Protein AF-A0A5B0KUR5-F1 (afdb_monomer_lite)

Foldseek 3Di:
DDDDDDDPDDDDPDDPPPPPPPPPPPVPFPADDLLLLLVLQVVCVVVVHHDDLVNSCVVVVGHDSVSSVVSVVCSVPDDPVRSVVVVVVVVVVVVVVVVVVVVVVVVVVVVVVVVVVVVVVVVVD

Structure (mmCIF, N/CA/C/O backbone):
data_AF-A0A5B0KUR5-F1
#
_entry.id   AF-A0A5B0KUR5-F1
#
loop_
_atom_site.group_PDB
_atom_site.id
_atom_site.type_symbol
_atom_site.label_atom_id
_atom_site.label_alt_id
_atom_site.label_comp_id
_atom_site.label_asym_id
_atom_site.label_entity_id
_atom_site.label_seq_id
_atom_site.pdbx_PDB_ins_code
_atom_site.Cartn_x
_atom_site.Cartn_y
_atom_site.Cartn_z
_atom_site.occupancy
_atom_site.B_iso_or_equiv
_atom_site.auth_seq_id
_atom_site.auth_comp_id
_atom_site.auth_asym_id
_atom_site.auth_atom_id
_atom_site.pdbx_PDB_model_num
ATOM 1 N N . MET A 1 1 ? 16.660 75.017 26.958 1.00 47.25 1 MET A N 1
ATOM 2 C CA . MET A 1 1 ? 16.498 73.888 27.903 1.00 47.25 1 MET A CA 1
ATOM 3 C C . MET A 1 1 ? 15.547 74.350 28.994 1.00 47.25 1 MET A C 1
ATOM 5 O O . MET A 1 1 ? 15.841 75.380 29.589 1.00 47.25 1 MET A O 1
ATOM 9 N N . PRO A 1 2 ? 14.367 73.720 29.128 1.00 46.84 2 PRO A N 1
ATOM 10 C CA . PRO A 1 2 ? 14.273 72.531 29.979 1.00 46.84 2 PRO A CA 1
ATOM 11 C C . PRO A 1 2 ? 13.454 71.365 29.387 1.00 46.84 2 PRO A C 1
ATOM 13 O O . PRO A 1 2 ? 12.667 71.527 28.459 1.00 46.84 2 PRO A O 1
ATOM 16 N N . LEU A 1 3 ? 13.700 70.187 29.964 1.00 41.94 3 LEU A N 1
ATOM 17 C CA . LEU A 1 3 ? 13.063 68.891 29.728 1.00 41.94 3 LEU A CA 1
ATOM 18 C C . LEU A 1 3 ? 11.654 68.834 30.345 1.00 41.94 3 LEU A C 1
ATOM 20 O O . LEU A 1 3 ? 11.466 69.270 31.480 1.00 41.94 3 LEU A O 1
ATOM 24 N N . ARG A 1 4 ? 10.705 68.203 29.644 1.00 44.38 4 ARG A N 1
ATOM 25 C CA . ARG A 1 4 ? 9.525 67.561 30.243 1.00 44.38 4 ARG A CA 1
ATOM 26 C C . ARG A 1 4 ? 9.341 66.175 29.638 1.00 44.38 4 ARG A C 1
ATOM 28 O O . ARG A 1 4 ? 9.236 66.032 28.423 1.00 44.38 4 ARG A O 1
ATOM 35 N N . ALA A 1 5 ? 9.346 65.191 30.527 1.00 42.72 5 ALA A N 1
ATOM 36 C CA . ALA A 1 5 ? 8.792 63.869 30.320 1.00 42.72 5 ALA A CA 1
ATOM 37 C C . ALA A 1 5 ? 7.262 63.979 30.240 1.00 42.72 5 ALA A C 1
ATOM 39 O O . ALA A 1 5 ? 6.683 64.756 30.993 1.00 42.72 5 ALA A O 1
ATOM 40 N N . ASP A 1 6 ? 6.641 63.256 29.310 1.00 40.88 6 ASP A N 1
ATOM 41 C CA . ASP A 1 6 ? 5.570 62.312 29.643 1.00 40.88 6 ASP A CA 1
ATOM 42 C C . ASP A 1 6 ? 5.152 61.522 28.395 1.00 40.88 6 ASP A C 1
ATOM 44 O O . ASP A 1 6 ? 4.556 62.022 27.439 1.00 40.88 6 ASP A O 1
ATOM 48 N N . GLU A 1 7 ? 5.589 60.267 28.413 1.00 39.66 7 GLU A N 1
ATOM 49 C CA . GLU A 1 7 ? 4.833 59.056 28.100 1.00 39.66 7 GLU A CA 1
ATOM 50 C C . GLU A 1 7 ? 3.432 59.277 27.513 1.00 39.66 7 GLU A C 1
ATOM 52 O O . GLU A 1 7 ? 2.400 59.252 28.182 1.00 39.66 7 GLU A O 1
ATOM 57 N N . SER A 1 8 ? 3.394 59.401 26.189 1.00 44.06 8 SER A N 1
ATOM 58 C CA . SER A 1 8 ? 2.162 59.252 25.426 1.00 44.06 8 SER A CA 1
ATOM 59 C C . SER A 1 8 ? 1.832 57.768 25.268 1.00 44.06 8 SER A C 1
ATOM 61 O O . SER A 1 8 ? 2.352 57.078 24.396 1.00 44.06 8 SER A O 1
ATOM 63 N N . ALA A 1 9 ? 0.946 57.318 26.150 1.00 46.00 9 ALA A N 1
ATOM 64 C CA . ALA A 1 9 ? -0.205 56.482 25.832 1.00 46.00 9 ALA A CA 1
ATOM 65 C C . ALA A 1 9 ? 0.058 55.190 25.036 1.00 46.00 9 ALA A C 1
ATOM 67 O O . ALA A 1 9 ? -0.145 55.077 23.829 1.00 46.00 9 ALA A O 1
ATOM 68 N N . ASN A 1 10 ? 0.364 54.160 25.817 1.00 38.06 10 ASN A N 1
ATOM 69 C CA . ASN A 1 10 ? -0.276 52.851 25.760 1.00 38.06 10 ASN A CA 1
ATOM 70 C C . ASN A 1 10 ? -1.683 52.887 25.109 1.00 38.06 10 ASN A C 1
ATOM 72 O O . ASN A 1 10 ? -2.649 53.306 25.743 1.00 38.06 10 ASN A O 1
ATOM 76 N N . SER A 1 11 ? -1.817 52.422 23.865 1.00 37.16 11 SER A N 1
ATOM 77 C CA . SER A 1 11 ? -3.094 51.914 23.359 1.00 37.16 11 SER A CA 1
ATOM 78 C C . SER A 1 11 ? -2.879 50.951 22.193 1.00 37.16 11 SER A C 1
ATOM 80 O O . SER A 1 11 ? -2.235 51.270 21.198 1.00 37.16 11 SER A O 1
ATOM 82 N N . ALA A 1 12 ? -3.434 49.751 22.353 1.00 48.03 12 ALA A N 1
ATOM 83 C CA . ALA A 1 12 ? -3.656 48.748 21.317 1.00 48.03 12 ALA A CA 1
ATOM 84 C C . ALA A 1 12 ? -2.411 48.122 20.651 1.00 48.03 12 ALA A C 1
ATOM 86 O O . ALA A 1 12 ? -2.282 48.044 19.429 1.00 48.03 12 ALA A O 1
ATOM 87 N N . ARG A 1 13 ? -1.580 47.465 21.476 1.00 46.81 13 ARG A N 1
ATOM 88 C CA . ARG A 1 13 ? -1.056 46.128 21.129 1.00 46.81 13 ARG A CA 1
ATOM 89 C C . ARG A 1 13 ? -2.251 45.210 20.864 1.00 46.81 13 ARG A C 1
ATOM 91 O O . ARG A 1 13 ? -2.793 44.599 21.775 1.00 46.81 13 ARG A O 1
ATOM 98 N N . GLY A 1 14 ? -2.687 45.157 19.619 1.00 46.41 14 GLY A N 1
ATOM 99 C CA . GLY A 1 14 ? -3.882 44.419 19.248 1.00 46.41 14 GLY A CA 1
ATOM 100 C C . GLY A 1 14 ? -3.962 44.294 17.749 1.00 46.41 14 GLY A C 1
ATOM 101 O O . GLY A 1 14 ? -4.835 44.885 17.150 1.00 46.41 14 GLY A O 1
ATOM 102 N N . LEU A 1 15 ? -2.990 43.597 17.170 1.00 45.50 15 LEU A N 1
ATOM 103 C CA . LEU A 1 15 ? -3.102 42.776 15.966 1.00 45.50 15 LEU A CA 1
ATOM 104 C C . LEU A 1 15 ? -1.768 42.037 15.887 1.00 45.50 15 LEU A C 1
ATOM 106 O O . LEU A 1 15 ? -0.878 42.340 15.090 1.00 45.50 15 LEU A O 1
ATOM 110 N N . ALA A 1 16 ? -1.601 41.099 16.826 1.00 46.84 16 ALA A N 1
ATOM 111 C CA . ALA A 1 16 ? -0.619 40.048 16.681 1.00 46.84 16 ALA A CA 1
ATOM 112 C C . ALA A 1 16 ? -0.807 39.486 15.273 1.00 46.84 16 ALA A C 1
ATOM 114 O O . ALA A 1 16 ? -1.867 38.951 14.947 1.00 46.84 16 ALA A O 1
ATOM 115 N N . ARG A 1 17 ? 0.206 39.692 14.427 1.00 48.78 17 ARG A N 1
ATOM 116 C CA . ARG A 1 17 ? 0.377 38.945 13.191 1.00 48.78 17 ARG A CA 1
ATOM 117 C C . ARG A 1 17 ? 0.266 37.485 13.593 1.00 48.78 17 ARG A C 1
ATOM 119 O O . ARG A 1 17 ? 1.205 36.945 14.172 1.00 48.78 17 ARG A O 1
ATOM 126 N N . LEU A 1 18 ? -0.905 36.898 13.357 1.00 51.53 18 LEU A N 1
ATOM 127 C CA . LEU A 1 18 ? -1.109 35.469 13.466 1.00 51.53 18 LEU A CA 1
ATOM 128 C C . LEU A 1 18 ? 0.027 34.855 12.650 1.00 51.53 18 LEU A C 1
ATOM 130 O O . LEU A 1 18 ? 0.113 35.146 11.450 1.00 51.53 18 LEU A O 1
ATOM 134 N N . PRO A 1 19 ? 0.951 34.090 13.256 1.00 44.12 19 PRO A N 1
ATOM 135 C CA . PRO A 1 19 ? 1.822 33.279 12.445 1.00 44.12 19 PRO A CA 1
ATOM 136 C C . PRO A 1 19 ? 0.866 32.384 11.674 1.00 44.12 19 PRO A C 1
ATOM 138 O O . PRO A 1 19 ? 0.122 31.607 12.273 1.00 44.12 19 PRO A O 1
ATOM 141 N N . ALA A 1 20 ? 0.827 32.565 10.352 1.00 43.69 20 ALA A N 1
ATOM 142 C CA . ALA A 1 20 ? 0.221 31.594 9.473 1.00 43.69 20 ALA A CA 1
ATOM 143 C C . ALA A 1 20 ? 0.763 30.253 9.955 1.00 43.69 20 ALA A C 1
ATOM 145 O O . ALA A 1 20 ? 1.981 30.032 9.930 1.00 43.69 20 ALA A O 1
ATOM 146 N N . LEU A 1 21 ? -0.130 29.417 10.485 1.00 44.47 21 LEU A N 1
ATOM 147 C CA . LEU A 1 21 ? 0.133 28.014 10.714 1.00 44.47 21 LEU A CA 1
ATOM 148 C C . LEU A 1 21 ? 0.398 27.466 9.321 1.00 44.47 21 LEU A C 1
ATOM 150 O O . LEU A 1 21 ? -0.490 26.990 8.621 1.00 44.47 21 LEU A O 1
ATOM 154 N N . ARG A 1 22 ? 1.646 27.634 8.879 1.00 41.38 22 ARG A N 1
ATOM 155 C CA . ARG A 1 22 ? 2.242 26.904 7.789 1.00 41.38 22 ARG A CA 1
ATOM 156 C C . ARG A 1 22 ? 2.022 25.486 8.242 1.00 41.38 22 ARG A C 1
ATOM 158 O O . ARG A 1 22 ? 2.711 25.044 9.161 1.00 41.38 22 ARG A O 1
ATOM 165 N N . HIS A 1 23 ? 1.005 24.834 7.681 1.00 42.16 23 HIS A N 1
ATOM 166 C CA . HIS A 1 23 ? 0.837 23.407 7.813 1.00 42.16 23 HIS A CA 1
ATOM 167 C C . HIS A 1 23 ? 2.223 22.846 7.524 1.00 42.16 23 HIS A C 1
ATOM 169 O O . HIS A 1 23 ? 2.677 22.800 6.381 1.00 42.16 23 HIS A O 1
ATOM 175 N N . LYS A 1 24 ? 2.927 22.440 8.580 1.00 46.28 24 LYS A N 1
ATOM 176 C CA . LYS A 1 24 ? 4.020 21.492 8.485 1.00 46.28 24 LYS A CA 1
ATOM 177 C C . LYS A 1 24 ? 3.380 20.129 8.210 1.00 46.28 24 LYS A C 1
ATOM 179 O O . LYS A 1 24 ? 3.715 19.147 8.845 1.00 46.28 24 LYS A O 1
ATOM 184 N N . GLY A 1 25 ? 2.522 20.053 7.192 1.00 36.53 25 GLY A N 1
ATOM 185 C CA . GLY A 1 25 ? 2.616 18.967 6.241 1.00 36.53 25 GLY A CA 1
ATOM 186 C C . GLY A 1 25 ? 3.905 19.217 5.472 1.00 36.53 25 GLY A C 1
ATOM 187 O O . GLY A 1 25 ? 3.885 19.590 4.303 1.00 36.53 25 GLY A O 1
ATOM 188 N N . GLY A 1 26 ? 5.051 19.078 6.156 1.00 36.06 26 GLY A N 1
ATOM 189 C CA . GLY A 1 26 ? 6.239 18.665 5.442 1.00 36.06 26 GLY A CA 1
ATOM 190 C C . GLY A 1 26 ? 5.769 17.460 4.656 1.00 36.06 26 GLY A C 1
ATOM 191 O O . GLY A 1 26 ? 5.135 16.577 5.234 1.00 36.06 26 GLY A O 1
ATOM 192 N N . ALA A 1 27 ? 5.936 17.495 3.339 1.00 42.69 27 ALA A N 1
ATOM 193 C CA . ALA A 1 27 ? 5.808 16.296 2.549 1.00 42.69 27 ALA A CA 1
ATOM 194 C C . ALA A 1 27 ? 6.804 15.312 3.169 1.00 42.69 27 ALA A C 1
ATOM 196 O O . ALA A 1 27 ? 7.984 15.335 2.826 1.00 42.69 27 ALA A O 1
ATOM 197 N N . MET A 1 28 ? 6.368 14.527 4.163 1.00 43.94 28 MET A N 1
ATOM 198 C CA . MET A 1 28 ? 7.039 13.294 4.504 1.00 43.94 28 MET A CA 1
ATOM 199 C C . MET A 1 28 ? 7.071 12.601 3.163 1.00 43.94 28 MET A C 1
ATOM 201 O O . MET A 1 28 ? 6.018 12.362 2.563 1.00 43.94 28 MET A O 1
ATOM 205 N N . ALA A 1 29 ? 8.274 12.459 2.615 1.00 53.34 29 ALA A N 1
ATOM 206 C CA . ALA A 1 29 ? 8.455 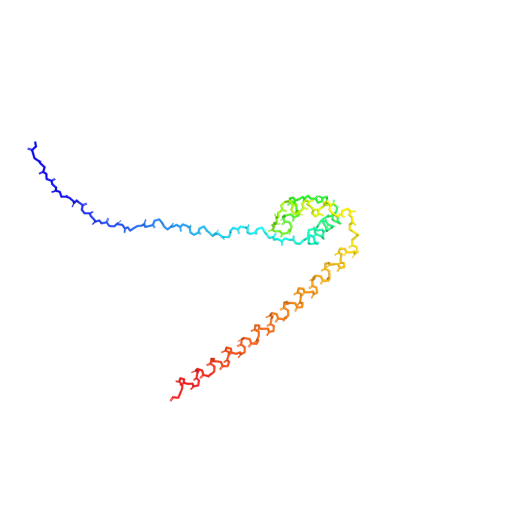11.693 1.409 1.00 53.34 29 ALA A CA 1
ATOM 207 C C . ALA A 1 29 ? 7.771 10.362 1.705 1.00 53.34 29 ALA A C 1
ATOM 209 O O . ALA A 1 29 ? 8.193 9.660 2.621 1.00 53.34 29 ALA A O 1
ATOM 210 N N . ARG A 1 30 ? 6.645 10.093 1.033 1.00 61.22 30 ARG A N 1
ATOM 211 C CA . ARG A 1 30 ? 5.971 8.809 1.165 1.00 61.22 30 ARG A CA 1
ATOM 212 C C . ARG A 1 30 ? 7.036 7.768 0.853 1.00 61.22 30 ARG A C 1
ATOM 214 O O . ARG A 1 30 ? 7.647 7.807 -0.218 1.00 61.22 30 ARG A O 1
ATOM 221 N N . HIS A 1 31 ? 7.374 6.970 1.856 1.00 66.25 31 HIS A N 1
ATOM 222 C CA . HIS A 1 31 ? 8.343 5.907 1.696 1.00 66.25 31 HIS A CA 1
ATOM 223 C C . HIS A 1 31 ? 7.605 4.797 0.966 1.00 66.25 31 HIS A C 1
ATOM 225 O O . HIS A 1 31 ? 6.691 4.198 1.518 1.00 66.25 31 HIS A O 1
ATOM 231 N N . HIS A 1 32 ? 7.947 4.628 -0.306 1.00 78.81 32 HIS A N 1
ATOM 232 C CA . HIS A 1 32 ? 7.436 3.546 -1.127 1.00 78.81 32 HIS A CA 1
ATOM 233 C C . HIS A 1 32 ? 8.450 2.422 -1.116 1.00 78.81 32 HIS A C 1
ATOM 235 O O . HIS A 1 32 ? 9.644 2.659 -1.337 1.00 78.81 32 HIS A O 1
ATOM 241 N N . ASP A 1 33 ? 7.961 1.214 -0.882 1.00 80.81 33 ASP A N 1
ATOM 242 C CA . ASP A 1 33 ? 8.791 0.027 -0.941 1.00 80.81 33 ASP A CA 1
ATOM 243 C C . ASP A 1 33 ? 9.265 -0.222 -2.373 1.00 80.81 33 ASP A C 1
ATOM 245 O O . ASP A 1 33 ? 8.604 0.126 -3.357 1.00 80.81 33 ASP A O 1
ATOM 249 N N . THR A 1 34 ? 10.420 -0.872 -2.503 1.00 85.81 34 THR A N 1
ATOM 250 C CA . THR A 1 34 ? 11.023 -1.205 -3.799 1.00 85.81 34 THR A CA 1
ATOM 251 C C . THR A 1 34 ? 10.044 -1.946 -4.713 1.00 85.81 34 THR A C 1
ATOM 253 O O . THR A 1 34 ? 9.996 -1.664 -5.906 1.00 85.81 34 THR A O 1
ATOM 256 N N . ILE A 1 35 ? 9.212 -2.839 -4.164 1.00 85.06 35 ILE A N 1
ATOM 257 C CA . ILE A 1 35 ? 8.209 -3.588 -4.936 1.00 85.06 35 ILE A CA 1
ATOM 258 C C . ILE A 1 35 ? 7.145 -2.653 -5.524 1.00 85.06 35 ILE A C 1
ATOM 260 O O . ILE A 1 35 ? 6.771 -2.823 -6.680 1.00 85.06 35 ILE A O 1
ATOM 264 N N . GLU A 1 36 ? 6.679 -1.648 -4.777 1.00 86.06 36 GLU A N 1
ATOM 265 C CA . GLU A 1 36 ? 5.688 -0.689 -5.287 1.00 86.06 36 GLU A CA 1
ATOM 266 C C . GLU A 1 36 ? 6.240 0.117 -6.458 1.00 86.06 36 GLU A C 1
ATOM 268 O O . GLU A 1 36 ? 5.558 0.312 -7.466 1.00 86.06 36 GLU A O 1
ATOM 273 N N . ILE A 1 37 ? 7.500 0.539 -6.346 1.00 89.62 37 ILE A N 1
ATOM 274 C CA . ILE A 1 37 ? 8.193 1.281 -7.398 1.00 89.62 37 ILE A CA 1
ATOM 275 C C . ILE A 1 37 ? 8.334 0.415 -8.655 1.00 89.62 37 ILE A C 1
ATOM 277 O O . ILE A 1 37 ? 7.987 0.871 -9.743 1.00 89.62 37 ILE A O 1
ATOM 281 N N . LEU A 1 38 ? 8.785 -0.834 -8.502 1.00 89.44 38 LEU A N 1
ATOM 282 C CA . LEU A 1 38 ? 8.992 -1.772 -9.608 1.00 89.44 38 LEU A CA 1
ATOM 283 C C . LEU A 1 38 ? 7.684 -2.166 -10.301 1.00 89.44 38 LEU A C 1
ATOM 285 O O . LEU A 1 38 ? 7.607 -2.159 -11.524 1.00 89.44 38 LEU A O 1
ATOM 289 N N . VAL A 1 39 ? 6.624 -2.457 -9.546 1.00 89.06 39 VAL A N 1
ATOM 290 C CA . VAL A 1 39 ? 5.305 -2.762 -10.128 1.00 89.06 39 VAL A CA 1
ATOM 291 C C . VAL A 1 39 ? 4.758 -1.558 -10.895 1.00 89.06 39 VAL A C 1
ATOM 293 O O . VAL A 1 39 ? 4.207 -1.719 -11.983 1.00 89.06 39 VAL A O 1
ATOM 296 N N . THR A 1 40 ? 4.947 -0.346 -10.370 1.00 89.88 40 THR A N 1
ATOM 297 C CA . THR A 1 40 ? 4.528 0.884 -11.058 1.00 89.88 40 THR A CA 1
ATOM 298 C C . THR A 1 40 ? 5.334 1.110 -12.340 1.00 89.88 40 THR A C 1
ATOM 300 O O . THR A 1 40 ? 4.762 1.501 -13.357 1.00 89.88 40 THR A O 1
ATOM 303 N N . ALA A 1 41 ? 6.639 0.830 -12.326 1.00 90.81 41 ALA A N 1
ATOM 304 C CA . ALA A 1 41 ? 7.494 0.900 -13.509 1.00 90.81 41 ALA A CA 1
ATOM 305 C C . ALA A 1 41 ? 7.052 -0.092 -14.587 1.00 90.81 41 ALA A C 1
ATOM 307 O O . ALA A 1 41 ? 6.726 0.334 -15.696 1.00 90.81 41 ALA A O 1
ATOM 308 N N . ARG A 1 42 ? 6.870 -1.367 -14.231 1.00 87.69 42 ARG A N 1
ATOM 309 C CA . ARG A 1 42 ? 6.337 -2.390 -15.142 1.00 87.69 42 ARG A CA 1
ATOM 310 C C . ARG A 1 42 ? 4.956 -2.047 -15.688 1.00 87.69 42 ARG A C 1
ATOM 312 O O . ARG A 1 42 ? 4.671 -2.319 -16.851 1.00 87.69 42 ARG A O 1
ATOM 319 N N . HIS A 1 43 ? 4.096 -1.423 -14.887 1.00 89.06 43 HIS A N 1
ATOM 320 C CA . HIS A 1 43 ? 2.790 -0.971 -15.357 1.00 89.06 43 HIS A CA 1
ATOM 321 C C . HIS A 1 43 ? 2.902 0.117 -16.435 1.00 89.06 43 HIS A C 1
ATOM 323 O O . HIS A 1 43 ? 2.183 0.061 -17.430 1.00 89.06 43 HIS A O 1
ATOM 329 N N . LEU A 1 44 ? 3.817 1.078 -16.274 1.00 90.88 44 LEU A N 1
ATOM 330 C CA . LEU A 1 44 ? 4.088 2.096 -17.294 1.00 90.88 44 LEU A CA 1
ATOM 331 C C . LEU A 1 44 ? 4.688 1.473 -18.563 1.00 90.88 44 LEU A C 1
ATOM 333 O O . LEU A 1 44 ? 4.258 1.803 -19.668 1.00 90.88 44 LEU A O 1
ATOM 337 N N . GLU A 1 45 ? 5.618 0.528 -18.421 1.00 90.75 45 GLU A N 1
ATOM 338 C CA . GLU A 1 45 ? 6.196 -0.196 -19.561 1.00 90.75 45 GLU A CA 1
ATOM 339 C C . GLU A 1 45 ? 5.142 -0.975 -20.348 1.00 90.75 45 GLU A C 1
ATOM 341 O O . GLU A 1 45 ? 5.137 -0.929 -21.577 1.00 90.75 45 GLU A O 1
ATOM 346 N N . ALA A 1 46 ? 4.203 -1.630 -19.658 1.00 88.25 46 ALA A N 1
ATOM 347 C CA . ALA A 1 46 ? 3.088 -2.340 -20.284 1.00 88.25 46 ALA A CA 1
ATOM 348 C C . ALA A 1 46 ? 2.150 -1.408 -21.075 1.00 88.25 46 ALA A C 1
ATOM 350 O O . ALA A 1 46 ? 1.465 -1.855 -21.993 1.00 88.25 46 ALA A O 1
ATOM 351 N N . GLN A 1 47 ? 2.141 -0.111 -20.757 1.00 91.56 47 GLN A N 1
ATOM 352 C CA . GLN A 1 47 ? 1.439 0.924 -21.523 1.00 91.56 47 GLN A CA 1
ATOM 353 C C . GLN A 1 47 ? 2.278 1.483 -22.688 1.00 91.56 47 GLN A C 1
ATOM 355 O O . GLN A 1 47 ? 1.854 2.425 -23.356 1.00 91.56 47 GLN A O 1
ATOM 360 N N . GLY A 1 48 ? 3.473 0.937 -22.937 1.00 91.88 48 GLY A N 1
ATOM 361 C CA . GLY A 1 48 ? 4.406 1.417 -23.958 1.00 91.88 48 GLY A CA 1
ATOM 362 C C . GLY A 1 48 ? 5.203 2.653 -23.535 1.00 91.88 48 GLY A C 1
ATOM 363 O O . GLY A 1 48 ? 5.760 3.348 -24.385 1.00 91.88 48 GLY A O 1
ATOM 364 N N . ILE A 1 49 ? 5.256 2.955 -22.235 1.00 93.12 49 ILE A N 1
ATOM 365 C CA . ILE A 1 49 ? 5.896 4.155 -21.704 1.00 93.12 49 ILE A CA 1
ATOM 366 C C . ILE A 1 49 ? 7.189 3.774 -20.990 1.00 93.12 49 ILE A C 1
ATOM 368 O O . ILE A 1 49 ? 7.172 3.030 -20.015 1.00 93.12 49 ILE A O 1
ATOM 372 N N . ARG A 1 50 ? 8.320 4.348 -21.416 1.00 91.12 50 ARG A N 1
ATOM 373 C CA . ARG A 1 50 ? 9.597 4.160 -20.716 1.00 91.12 50 ARG A CA 1
ATOM 374 C C . ARG A 1 50 ? 9.563 4.872 -19.352 1.00 91.12 50 ARG A C 1
ATOM 376 O O . ARG A 1 50 ? 9.449 6.104 -19.336 1.00 91.12 50 ARG A O 1
ATOM 383 N N . PRO A 1 51 ? 9.686 4.160 -18.218 1.00 91.19 51 PRO A N 1
ATOM 384 C CA . PRO A 1 51 ? 9.601 4.773 -16.902 1.00 91.19 51 PRO A CA 1
ATOM 385 C C . PRO A 1 51 ? 10.747 5.755 -16.669 1.00 91.19 51 PRO A C 1
ATOM 387 O O . PRO A 1 51 ? 11.901 5.507 -17.016 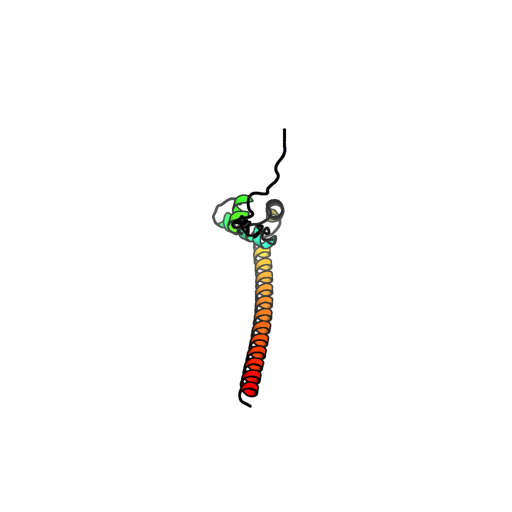1.00 91.19 51 PRO A O 1
ATOM 390 N N . THR A 1 52 ? 10.434 6.878 -16.028 1.00 90.75 52 THR A N 1
ATOM 391 C CA . THR A 1 52 ? 11.439 7.809 -15.506 1.00 90.75 52 THR A CA 1
ATOM 392 C C . THR A 1 52 ? 11.198 8.030 -14.021 1.00 90.75 52 THR A C 1
ATOM 394 O O . THR A 1 52 ? 10.061 7.957 -13.548 1.00 90.75 52 THR A O 1
ATOM 397 N N . THR A 1 53 ? 12.245 8.389 -13.275 1.00 91.50 53 THR A N 1
ATOM 398 C CA . THR A 1 53 ? 12.145 8.696 -11.838 1.00 91.50 53 THR A CA 1
ATOM 399 C C . THR A 1 53 ? 11.039 9.711 -11.536 1.00 91.50 53 THR A C 1
ATOM 401 O O . THR A 1 53 ? 10.289 9.558 -10.574 1.00 91.50 53 THR A O 1
ATOM 404 N N . ARG A 1 54 ? 10.894 10.742 -12.384 1.00 91.00 54 ARG A N 1
ATOM 405 C CA . ARG A 1 54 ? 9.855 11.768 -12.229 1.00 91.00 54 ARG A CA 1
ATOM 406 C C . ARG A 1 54 ? 8.452 11.184 -12.377 1.00 91.00 54 ARG A C 1
ATOM 408 O O . ARG A 1 54 ? 7.579 11.552 -11.598 1.00 91.00 54 ARG A O 1
ATOM 415 N N . MET A 1 55 ? 8.240 10.323 -13.368 1.00 92.50 55 MET A N 1
ATOM 416 C CA . MET A 1 55 ? 6.934 9.721 -13.639 1.00 92.50 55 MET A CA 1
ATOM 417 C C . MET A 1 55 ? 6.505 8.788 -12.517 1.00 92.50 55 MET A C 1
ATOM 419 O O . MET A 1 55 ? 5.385 8.902 -12.034 1.00 92.50 55 MET A O 1
ATOM 423 N N . LEU A 1 56 ? 7.417 7.943 -12.043 1.00 91.69 56 LEU A N 1
ATOM 424 C CA . LEU A 1 56 ? 7.152 7.041 -10.925 1.00 91.69 56 LEU A CA 1
ATOM 425 C C . LEU A 1 56 ? 6.815 7.810 -9.658 1.00 91.69 56 LEU A C 1
ATOM 427 O O . LEU A 1 56 ? 5.815 7.528 -9.013 1.00 91.69 56 LEU A O 1
ATOM 431 N N . ARG A 1 57 ? 7.582 8.857 -9.348 1.00 91.69 57 ARG A N 1
ATOM 432 C CA . ARG A 1 57 ? 7.292 9.716 -8.198 1.00 91.69 57 ARG A CA 1
ATOM 433 C C . ARG A 1 57 ? 5.905 10.360 -8.285 1.00 91.69 57 ARG A C 1
ATOM 435 O O . ARG A 1 57 ? 5.245 10.521 -7.267 1.00 91.69 57 ARG A O 1
ATOM 442 N N . LEU A 1 58 ? 5.469 10.757 -9.484 1.00 89.50 58 LEU A N 1
ATOM 443 C CA . LEU A 1 58 ? 4.127 11.312 -9.689 1.00 89.50 58 LEU A CA 1
ATOM 444 C C . LEU A 1 58 ? 3.041 10.244 -9.524 1.00 89.50 58 LEU A C 1
ATOM 446 O O . LEU A 1 58 ? 2.075 10.492 -8.813 1.00 89.50 58 LEU A O 1
ATOM 450 N N . ALA A 1 59 ? 3.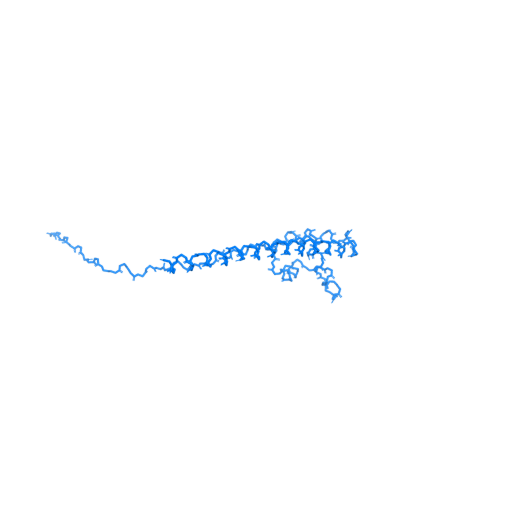218 9.066 -10.125 1.00 87.12 59 ALA A N 1
ATOM 451 C CA . ALA A 1 59 ? 2.270 7.955 -10.036 1.00 87.12 59 ALA A CA 1
ATOM 452 C C . ALA A 1 59 ? 2.097 7.440 -8.596 1.00 87.12 59 ALA A C 1
ATOM 454 O O . ALA A 1 59 ? 0.990 7.124 -8.177 1.00 87.12 59 ALA A O 1
ATOM 455 N N . LEU A 1 60 ? 3.181 7.430 -7.819 1.00 88.38 60 LEU A N 1
ATOM 456 C CA . LEU A 1 60 ? 3.187 7.042 -6.408 1.00 88.38 60 LEU A CA 1
ATOM 457 C C . LEU A 1 60 ? 2.671 8.159 -5.472 1.00 88.38 60 LEU A C 1
ATOM 459 O O . LEU A 1 60 ? 2.401 7.931 -4.293 1.00 88.38 60 LEU A O 1
ATOM 463 N N . GLY A 1 61 ? 2.507 9.386 -5.982 1.00 87.50 61 GLY A N 1
ATOM 464 C CA . GLY A 1 61 ? 2.094 10.546 -5.186 1.00 87.50 61 GLY A CA 1
ATOM 465 C C . GLY A 1 61 ? 3.187 11.079 -4.249 1.00 87.50 61 GLY A C 1
ATOM 466 O O . GLY A 1 61 ? 2.880 11.740 -3.256 1.00 87.50 61 GLY A O 1
ATOM 467 N N . GLY A 1 62 ? 4.459 10.797 -4.535 1.00 86.25 62 GLY A N 1
ATOM 468 C CA . GLY A 1 62 ? 5.604 11.192 -3.719 1.00 86.25 62 GLY A CA 1
ATOM 469 C C . GLY A 1 62 ? 6.778 10.216 -3.817 1.00 86.25 62 GLY A C 1
ATOM 470 O O . GLY A 1 62 ? 6.804 9.328 -4.664 1.00 86.25 62 GLY A O 1
ATOM 471 N N . GLY A 1 63 ? 7.787 10.419 -2.966 1.00 82.19 63 GLY A N 1
ATOM 472 C CA . GLY A 1 63 ? 8.927 9.508 -2.824 1.00 82.19 63 GLY A CA 1
ATOM 473 C C . GLY A 1 63 ? 10.296 10.131 -3.101 1.00 82.19 63 GLY A C 1
ATOM 474 O O . GLY A 1 63 ? 10.425 11.212 -3.684 1.00 82.19 63 GLY A O 1
ATOM 475 N N . SER A 1 64 ? 11.335 9.434 -2.641 1.00 86.00 64 SER A N 1
ATOM 476 C CA . SER A 1 64 ? 12.733 9.825 -2.831 1.00 86.00 64 SER A CA 1
ATOM 477 C C . SER A 1 64 ? 13.209 9.469 -4.238 1.00 86.00 64 SER A C 1
ATOM 479 O O . SER A 1 64 ? 13.171 8.305 -4.633 1.00 86.00 64 SER A O 1
ATOM 481 N N . ASN A 1 65 ? 13.737 10.455 -4.972 1.00 86.81 65 ASN A N 1
ATOM 482 C CA . ASN A 1 65 ? 14.344 10.218 -6.286 1.00 86.81 65 ASN A CA 1
ATOM 483 C C . ASN A 1 65 ? 15.472 9.177 -6.217 1.00 86.81 65 ASN A C 1
ATOM 485 O O . ASN A 1 65 ? 15.616 8.384 -7.141 1.00 86.81 65 ASN A O 1
ATOM 489 N N . ALA A 1 66 ? 16.248 9.170 -5.127 1.00 86.06 66 ALA A N 1
ATOM 490 C CA . ALA A 1 66 ? 17.344 8.225 -4.942 1.00 86.06 66 ALA A CA 1
ATOM 491 C C . ALA A 1 66 ? 16.827 6.791 -4.762 1.00 86.06 66 ALA A C 1
ATOM 493 O O . ALA A 1 66 ? 17.328 5.886 -5.418 1.00 86.06 66 ALA A O 1
ATOM 494 N N . ALA A 1 67 ? 15.787 6.597 -3.944 1.00 85.50 67 ALA A N 1
ATOM 495 C CA . ALA A 1 67 ? 15.177 5.282 -3.742 1.00 85.50 67 ALA A CA 1
ATOM 496 C C . ALA A 1 67 ? 14.546 4.746 -5.036 1.00 85.50 67 ALA A C 1
ATOM 498 O O . ALA A 1 67 ? 14.724 3.583 -5.379 1.00 85.50 67 ALA A O 1
ATOM 499 N N . ILE A 1 68 ? 13.870 5.616 -5.795 1.00 88.06 68 ILE A N 1
ATOM 500 C CA . ILE A 1 68 ? 13.276 5.250 -7.085 1.00 88.06 68 ILE A CA 1
ATOM 501 C C . ILE A 1 68 ? 14.358 4.885 -8.106 1.00 88.06 68 ILE A C 1
ATOM 503 O O . ILE A 1 68 ? 14.238 3.869 -8.779 1.00 88.06 68 ILE A O 1
ATOM 507 N N . ALA A 1 69 ? 15.427 5.677 -8.218 1.00 87.12 69 ALA A N 1
ATOM 508 C CA . ALA A 1 69 ? 16.529 5.367 -9.128 1.00 87.12 69 ALA A CA 1
ATOM 509 C C . ALA A 1 69 ? 17.235 4.050 -8.758 1.00 87.12 69 ALA A C 1
ATOM 511 O O . ALA A 1 69 ? 17.556 3.264 -9.643 1.00 87.12 69 ALA A O 1
ATOM 512 N N . GLN A 1 70 ? 17.429 3.788 -7.461 1.00 86.62 70 GLN A N 1
ATOM 513 C CA . GLN A 1 70 ? 17.981 2.521 -6.976 1.00 86.62 70 GLN A CA 1
ATOM 514 C C . GLN A 1 70 ? 17.068 1.341 -7.310 1.00 86.62 70 GLN A C 1
ATOM 516 O O . GLN A 1 70 ? 17.551 0.328 -7.797 1.00 86.62 70 GLN A O 1
ATOM 521 N N . ALA A 1 71 ? 15.756 1.478 -7.103 1.00 85.44 71 ALA A N 1
ATOM 522 C CA . ALA A 1 71 ? 14.797 0.439 -7.460 1.00 85.44 71 ALA A CA 1
ATOM 523 C C . ALA A 1 71 ? 14.834 0.134 -8.964 1.00 85.44 71 ALA A C 1
ATOM 525 O O . ALA A 1 71 ? 14.923 -1.029 -9.336 1.00 85.44 71 ALA A O 1
ATOM 526 N N . LEU A 1 72 ? 14.862 1.158 -9.825 1.00 83.31 72 LEU A N 1
ATOM 527 C CA . LEU A 1 72 ? 14.952 0.964 -11.277 1.00 83.31 72 LEU A CA 1
ATOM 528 C C . LEU A 1 72 ? 16.246 0.273 -11.715 1.00 83.31 72 LEU A C 1
ATOM 530 O O . LEU A 1 72 ? 16.224 -0.536 -12.632 1.00 83.31 72 LEU A O 1
ATOM 534 N N . ALA A 1 73 ? 17.364 0.531 -11.038 1.00 81.19 73 ALA A N 1
ATOM 535 C CA . ALA A 1 73 ? 18.607 -0.191 -11.308 1.00 81.19 73 ALA A CA 1
ATOM 536 C C . ALA A 1 73 ? 18.516 -1.695 -10.963 1.00 81.19 73 ALA A C 1
ATOM 538 O O . ALA A 1 73 ? 19.280 -2.492 -11.496 1.00 81.19 73 ALA A O 1
ATOM 539 N N . VAL A 1 74 ? 17.584 -2.089 -10.086 1.00 71.44 74 VAL A N 1
ATOM 540 C CA . VAL A 1 74 ? 17.312 -3.489 -9.705 1.00 71.44 74 VAL A CA 1
ATOM 541 C C . VAL A 1 74 ? 16.242 -4.133 -10.606 1.00 71.44 74 VAL A C 1
ATOM 543 O O . VAL A 1 74 ? 16.167 -5.361 -10.688 1.00 71.44 74 VAL A O 1
ATOM 546 N N . GLU A 1 75 ? 15.430 -3.334 -11.312 1.00 62.34 75 GLU A N 1
ATOM 547 C CA . GLU A 1 75 ? 14.338 -3.796 -12.187 1.00 62.34 75 GLU A CA 1
ATOM 548 C C . GLU A 1 75 ? 14.805 -4.773 -13.270 1.00 62.34 75 GLU A C 1
ATOM 550 O O . GLU A 1 75 ? 14.095 -5.731 -13.584 1.00 62.34 75 GLU A O 1
ATOM 555 N N . GLU A 1 76 ? 16.015 -4.573 -13.799 1.00 59.56 76 GLU A N 1
ATOM 556 C CA . GLU A 1 76 ? 16.594 -5.431 -14.839 1.00 59.56 76 GLU A CA 1
ATOM 557 C C . GLU A 1 76 ? 16.869 -6.870 -14.361 1.00 59.56 76 GLU A C 1
ATOM 559 O O . GLU A 1 76 ? 17.043 -7.765 -15.184 1.00 59.56 76 GLU A O 1
ATOM 564 N N . LEU A 1 77 ? 16.862 -7.123 -13.047 1.00 60.84 77 LEU A N 1
ATOM 565 C CA . LEU A 1 77 ? 17.245 -8.412 -12.460 1.00 60.84 77 LEU A CA 1
ATOM 566 C C . LEU A 1 77 ? 16.070 -9.228 -11.907 1.00 60.84 77 LEU A C 1
ATOM 568 O O . LEU A 1 77 ? 16.257 -10.399 -11.579 1.00 60.84 77 LEU A O 1
ATOM 572 N N . THR A 1 78 ? 14.876 -8.641 -11.773 1.00 70.69 78 THR A N 1
ATOM 573 C CA . THR A 1 78 ? 13.740 -9.322 -11.128 1.00 70.69 78 THR A CA 1
ATOM 574 C C . THR A 1 78 ? 12.665 -9.694 -12.154 1.00 70.69 78 THR A C 1
ATOM 576 O O . THR A 1 78 ? 12.057 -8.791 -12.734 1.00 70.69 78 THR A O 1
ATOM 579 N N . PRO A 1 79 ? 12.387 -10.996 -12.372 1.00 82.88 79 PRO A N 1
ATOM 580 C CA . PRO A 1 79 ? 11.306 -11.444 -13.247 1.00 82.88 79 PRO A CA 1
ATOM 581 C C . PRO A 1 79 ? 9.941 -10.890 -12.825 1.00 82.88 79 PRO A C 1
ATOM 583 O O . PRO A 1 79 ? 9.666 -10.721 -11.632 1.00 82.88 79 PRO A O 1
ATOM 586 N N . LEU A 1 80 ? 9.062 -10.644 -13.799 1.00 81.50 80 LEU A N 1
ATOM 587 C CA . LEU A 1 80 ? 7.733 -10.075 -13.558 1.00 81.50 80 LEU A CA 1
ATOM 588 C C . LEU A 1 80 ? 6.885 -10.967 -12.642 1.00 81.50 80 LEU A C 1
ATOM 590 O O . LEU A 1 80 ? 6.194 -10.466 -11.757 1.00 81.50 80 LEU A O 1
ATOM 594 N N . GLU A 1 81 ? 6.966 -12.285 -12.811 1.00 83.38 81 GLU A N 1
ATOM 595 C CA .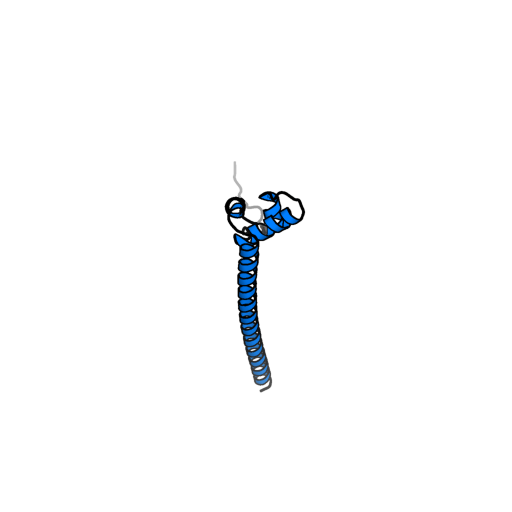 GLU A 1 81 ? 6.235 -13.262 -12.004 1.00 83.38 81 GLU A CA 1
ATOM 596 C C . GLU A 1 81 ? 6.625 -13.170 -10.525 1.00 83.38 81 GLU A C 1
ATOM 598 O O . GLU A 1 81 ? 5.767 -13.229 -9.644 1.00 83.38 81 GLU A O 1
ATOM 603 N N . GLU A 1 82 ? 7.913 -12.958 -10.250 1.00 86.12 82 GLU A N 1
ATOM 604 C CA . GLU A 1 82 ? 8.432 -12.799 -8.894 1.00 86.12 82 GLU A CA 1
ATOM 605 C C . GLU A 1 82 ? 7.980 -11.468 -8.276 1.00 86.12 82 GLU A C 1
ATOM 607 O O . GLU A 1 82 ? 7.613 -11.428 -7.100 1.00 86.12 82 GLU A O 1
ATOM 612 N N . LEU A 1 83 ? 7.924 -10.389 -9.065 1.00 85.25 83 LEU A N 1
ATOM 613 C CA . LEU A 1 83 ? 7.367 -9.107 -8.617 1.00 85.25 83 LEU A CA 1
ATOM 614 C C . LEU A 1 83 ? 5.878 -9.219 -8.272 1.00 85.25 83 LEU A C 1
ATOM 616 O O . LEU A 1 83 ? 5.455 -8.736 -7.220 1.00 85.25 83 LEU A O 1
ATOM 620 N N . ILE A 1 84 ? 5.091 -9.884 -9.123 1.00 86.25 84 ILE A N 1
ATOM 621 C CA . ILE A 1 84 ? 3.657 -10.107 -8.894 1.00 86.25 84 ILE A CA 1
ATOM 622 C C . ILE A 1 84 ? 3.442 -10.941 -7.631 1.00 86.25 84 ILE A C 1
ATOM 624 O O . ILE A 1 84 ? 2.602 -10.584 -6.802 1.00 86.25 84 ILE A O 1
ATOM 628 N N . ARG A 1 85 ? 4.209 -12.025 -7.462 1.00 89.31 85 ARG A N 1
ATOM 629 C CA . ARG A 1 85 ? 4.129 -12.889 -6.281 1.00 89.31 85 ARG A CA 1
ATOM 630 C C . ARG A 1 85 ? 4.419 -12.105 -5.004 1.00 89.31 85 ARG A C 1
ATOM 632 O O . ARG A 1 85 ? 3.582 -12.079 -4.112 1.00 89.31 85 ARG A O 1
ATOM 639 N N . ARG A 1 86 ? 5.542 -11.382 -4.951 1.00 88.94 86 ARG A N 1
ATOM 640 C CA . ARG A 1 86 ? 5.903 -10.574 -3.775 1.00 88.94 86 ARG A CA 1
ATOM 641 C C . ARG A 1 86 ? 4.887 -9.477 -3.475 1.00 88.94 86 ARG A C 1
ATOM 643 O O . ARG A 1 86 ? 4.596 -9.226 -2.310 1.00 88.94 86 ARG A O 1
ATOM 650 N N . ARG A 1 87 ? 4.332 -8.817 -4.501 1.00 88.19 87 ARG A N 1
ATOM 651 C CA . ARG A 1 87 ? 3.294 -7.800 -4.284 1.00 88.19 87 ARG A CA 1
ATOM 652 C C . ARG A 1 87 ? 2.017 -8.416 -3.723 1.00 88.19 87 ARG A C 1
ATOM 654 O O . ARG A 1 87 ? 1.399 -7.797 -2.864 1.00 88.19 87 ARG A O 1
ATOM 661 N N . ARG A 1 88 ? 1.633 -9.611 -4.177 1.00 91.31 88 ARG A N 1
ATOM 662 C CA . ARG A 1 88 ? 0.494 -10.345 -3.614 1.00 91.31 88 ARG A CA 1
ATOM 663 C C . ARG A 1 88 ? 0.735 -10.690 -2.147 1.00 91.31 88 ARG A C 1
ATOM 665 O O . ARG A 1 88 ? -0.089 -10.320 -1.323 1.00 91.31 88 ARG A O 1
ATOM 672 N N . ASP A 1 89 ? 1.889 -11.278 -1.834 1.00 92.88 89 ASP A N 1
ATOM 673 C CA . ASP A 1 89 ? 2.255 -11.649 -0.462 1.00 92.88 89 ASP A CA 1
ATOM 674 C C . ASP A 1 89 ? 2.218 -10.424 0.482 1.00 92.88 89 ASP A C 1
ATOM 676 O O . ASP A 1 89 ? 1.706 -10.507 1.598 1.00 92.88 89 ASP A O 1
ATOM 680 N N . GLN A 1 90 ? 2.698 -9.260 0.017 1.00 88.81 90 GLN A N 1
ATOM 681 C CA . GLN A 1 90 ? 2.637 -8.008 0.781 1.00 88.81 90 GLN A CA 1
ATOM 682 C C . GLN A 1 90 ? 1.197 -7.527 1.004 1.00 88.81 90 GLN A C 1
ATOM 684 O O . GLN A 1 90 ? 0.836 -7.168 2.121 1.00 88.81 90 GLN A O 1
ATOM 689 N N . LEU A 1 91 ? 0.363 -7.535 -0.040 1.00 90.50 91 LEU A N 1
ATOM 690 C CA . LEU A 1 91 ? -1.037 -7.121 0.075 1.00 90.50 91 LEU A CA 1
ATOM 691 C C . LEU A 1 91 ? -1.826 -8.044 1.009 1.00 90.50 91 LEU A C 1
ATOM 693 O O . LEU A 1 91 ? -2.646 -7.563 1.788 1.00 90.50 91 LEU A O 1
ATOM 697 N N . ASP A 1 92 ? -1.562 -9.349 0.971 1.00 94.88 92 ASP A N 1
ATOM 698 C CA . ASP A 1 92 ? -2.196 -10.315 1.868 1.00 94.88 92 ASP A CA 1
ATOM 699 C C . ASP A 1 92 ? -1.820 -10.042 3.334 1.00 94.88 92 ASP A C 1
ATOM 701 O O . ASP A 1 92 ? -2.685 -10.074 4.218 1.00 94.88 92 ASP A O 1
ATOM 705 N N . LEU A 1 93 ? -0.554 -9.699 3.595 1.00 94.19 93 LEU A N 1
ATOM 706 C CA . LEU A 1 93 ? -0.093 -9.286 4.921 1.00 94.19 93 LEU A CA 1
ATOM 707 C C . LEU A 1 93 ? -0.759 -7.981 5.378 1.00 94.19 93 LEU A C 1
ATOM 709 O O . LEU A 1 93 ? -1.244 -7.902 6.511 1.00 94.19 93 LEU A O 1
ATOM 713 N N . ASP A 1 94 ? -0.820 -6.976 4.506 1.00 91.31 94 ASP A N 1
ATOM 714 C CA . ASP A 1 94 ? -1.437 -5.682 4.805 1.00 91.31 94 ASP A CA 1
ATOM 715 C C . ASP A 1 94 ? -2.932 -5.842 5.116 1.00 91.31 94 ASP A C 1
ATOM 717 O O . ASP A 1 94 ? -3.427 -5.285 6.098 1.00 91.31 94 ASP A O 1
ATOM 721 N N . ILE A 1 95 ? -3.645 -6.675 4.350 1.00 95.88 95 ILE A N 1
ATOM 722 C CA . ILE A 1 95 ? -5.053 -7.014 4.596 1.00 95.88 95 ILE A CA 1
ATOM 723 C C . ILE A 1 95 ? -5.214 -7.716 5.948 1.00 95.88 95 ILE A C 1
ATOM 725 O O . ILE A 1 95 ? -6.124 -7.383 6.711 1.00 95.88 95 ILE A O 1
ATOM 729 N N . ALA A 1 96 ? -4.349 -8.678 6.274 1.00 96.81 96 ALA A N 1
ATOM 730 C CA . ALA A 1 96 ? -4.406 -9.381 7.553 1.00 96.81 96 ALA A CA 1
ATOM 731 C C . ALA A 1 96 ? -4.163 -8.439 8.745 1.00 96.81 96 ALA A C 1
ATOM 733 O O . ALA A 1 96 ? -4.821 -8.569 9.780 1.00 96.81 96 ALA A O 1
ATOM 734 N N . ASN A 1 97 ? -3.247 -7.480 8.601 1.00 95.38 97 ASN A N 1
ATOM 735 C CA . ASN A 1 97 ? -2.980 -6.462 9.615 1.00 95.38 97 ASN A CA 1
ATOM 736 C C . ASN A 1 97 ? -4.155 -5.484 9.754 1.00 95.38 97 ASN A C 1
ATOM 738 O O . ASN A 1 97 ? -4.594 -5.225 10.872 1.00 95.38 97 ASN A O 1
ATOM 742 N N . ALA A 1 98 ? -4.714 -5.003 8.640 1.00 95.56 98 ALA A N 1
ATOM 743 C CA . ALA A 1 98 ? -5.871 -4.110 8.645 1.00 95.56 98 ALA A CA 1
ATOM 744 C C . ALA A 1 98 ? -7.100 -4.760 9.300 1.00 95.56 98 ALA A C 1
ATOM 746 O O . ALA A 1 98 ? -7.803 -4.112 10.068 1.00 95.56 98 ALA A O 1
ATOM 747 N N . ARG A 1 99 ? -7.329 -6.058 9.058 1.00 97.31 99 ARG A N 1
ATOM 748 C CA . ARG A 1 99 ? -8.404 -6.819 9.716 1.00 97.31 99 ARG A CA 1
ATOM 749 C C . ARG A 1 99 ? -8.208 -6.934 11.225 1.00 97.31 99 ARG A C 1
ATOM 751 O O . ARG A 1 99 ? -9.179 -6.816 11.961 1.00 97.31 99 ARG A O 1
ATOM 758 N N . ARG A 1 100 ? -6.972 -7.149 11.688 1.00 97.50 100 ARG A N 1
ATOM 759 C CA . ARG A 1 100 ? -6.664 -7.165 13.127 1.00 97.50 100 ARG A CA 1
ATOM 760 C C . ARG A 1 100 ? -6.903 -5.801 13.767 1.00 97.50 100 ARG A C 1
ATOM 762 O O . ARG A 1 100 ? -7.605 -5.733 14.766 1.00 97.50 100 ARG A O 1
ATOM 769 N N . ALA A 1 101 ? -6.402 -4.736 13.146 1.00 96.19 101 ALA A N 1
ATOM 770 C CA . ALA A 1 101 ? -6.634 -3.375 13.619 1.00 96.19 101 ALA A CA 1
ATOM 771 C C . ALA A 1 101 ? -8.133 -3.029 13.663 1.00 96.19 101 ALA A C 1
ATOM 773 O O . ALA A 1 101 ? -8.590 -2.407 14.615 1.00 96.19 101 ALA A O 1
ATOM 774 N N . LEU A 1 102 ? -8.914 -3.468 12.668 1.00 97.25 102 LEU A N 1
ATOM 775 C CA . LEU A 1 102 ? -10.365 -3.284 12.673 1.00 97.25 102 LEU A CA 1
ATOM 776 C C . LEU A 1 102 ? -11.024 -4.004 13.857 1.00 97.25 102 LEU A C 1
ATOM 778 O O . LEU A 1 102 ? -11.804 -3.385 14.568 1.00 97.25 102 LEU A O 1
ATOM 782 N N . ALA A 1 103 ? -10.669 -5.265 14.108 1.00 97.44 103 ALA A N 1
ATOM 783 C CA . ALA A 1 103 ? -11.213 -6.021 15.236 1.00 97.44 103 ALA A CA 1
ATOM 784 C C . ALA A 1 103 ? -10.857 -5.390 16.598 1.00 97.44 103 ALA A C 1
ATOM 786 O O . ALA A 1 103 ? -11.672 -5.396 17.517 1.00 97.44 103 ALA A O 1
ATOM 787 N N . GLU A 1 104 ? -9.654 -4.826 16.735 1.00 97.19 104 GLU A N 1
ATOM 788 C CA . GLU A 1 104 ? -9.246 -4.082 17.935 1.00 97.19 104 GLU A CA 1
ATOM 789 C C . GLU A 1 104 ? -10.087 -2.813 18.130 1.00 97.19 104 GLU A C 1
ATOM 791 O O . GLU A 1 104 ? -10.530 -2.540 19.245 1.00 97.19 104 GLU A O 1
ATOM 796 N N . LEU A 1 105 ? -10.352 -2.069 17.052 1.00 97.38 105 LEU A N 1
ATOM 797 C CA . LEU A 1 105 ? -11.205 -0.879 17.092 1.00 97.38 105 LEU A CA 1
ATOM 798 C C . LEU A 1 105 ? -12.665 -1.223 17.410 1.00 97.38 105 LEU A C 1
ATOM 800 O O . LEU A 1 105 ? -13.294 -0.514 18.187 1.00 97.38 105 LEU A O 1
ATOM 804 N N . GLU A 1 106 ? -13.198 -2.310 16.851 1.00 97.69 106 GLU A N 1
ATOM 805 C CA . GLU A 1 106 ? -14.551 -2.797 17.152 1.00 97.69 106 GLU A CA 1
ATOM 806 C C . GLU A 1 106 ? -14.685 -3.219 18.622 1.00 97.69 106 GLU A C 1
ATOM 808 O O . GLU A 1 106 ? -15.674 -2.889 19.275 1.00 97.69 106 GLU A O 1
ATOM 813 N N . ALA A 1 107 ? -13.675 -3.901 19.170 1.00 96.88 107 ALA A N 1
ATOM 814 C CA . ALA A 1 107 ? -13.652 -4.275 20.581 1.00 96.88 107 ALA A CA 1
ATOM 815 C C . ALA A 1 107 ? -13.568 -3.051 21.503 1.00 96.88 107 ALA A C 1
ATOM 817 O O . ALA A 1 107 ? -14.213 -3.023 22.551 1.00 96.88 107 ALA A O 1
ATOM 818 N N . GLU A 1 108 ? -12.786 -2.039 21.127 1.00 96.62 108 GLU A N 1
ATOM 819 C CA . GLU A 1 108 ? -12.702 -0.800 21.896 1.00 96.62 108 GLU A CA 1
ATOM 820 C C . GLU A 1 108 ? -14.006 0.002 21.819 1.00 96.62 108 GLU A C 1
ATOM 822 O O . GLU A 1 108 ? -14.463 0.512 22.838 1.00 96.62 108 GLU A O 1
ATOM 827 N N . GLN A 1 109 ? -14.662 0.036 20.655 1.00 96.38 109 GLN A N 1
ATOM 828 C CA . GLN A 1 109 ? -15.978 0.655 20.518 1.00 96.38 109 GLN A CA 1
ATOM 829 C C . GLN A 1 109 ? -17.005 -0.007 21.445 1.00 96.38 109 GLN A C 1
ATOM 831 O O . GLN A 1 109 ? -17.695 0.694 22.176 1.00 96.38 109 GLN A O 1
ATOM 836 N N . ALA A 1 110 ? -17.048 -1.341 21.492 1.00 96.50 110 ALA A N 1
ATOM 837 C CA . ALA A 1 110 ? -17.961 -2.061 22.380 1.00 96.50 110 ALA A CA 1
ATOM 838 C C . ALA A 1 110 ? -17.720 -1.738 23.868 1.00 96.50 110 ALA A C 1
ATOM 840 O O . ALA A 1 110 ? -18.669 -1.596 24.634 1.00 96.50 110 ALA A O 1
ATOM 841 N N . ARG A 1 111 ? -16.457 -1.569 24.285 1.00 95.56 111 ARG A N 1
ATOM 842 C CA . ARG A 1 111 ? -16.121 -1.160 25.662 1.00 95.56 111 ARG A CA 1
ATOM 843 C C . ARG A 1 111 ? -16.580 0.257 25.984 1.00 95.56 111 ARG A C 1
ATOM 845 O O . ARG A 1 111 ? -16.993 0.515 27.112 1.00 95.56 111 ARG A O 1
ATOM 852 N N . LEU A 1 112 ? -16.466 1.175 25.026 1.00 96.56 112 LEU A N 1
ATOM 853 C CA . LEU A 1 112 ? -16.953 2.544 25.191 1.00 96.56 112 LEU A CA 1
ATOM 854 C C . LEU A 1 112 ? -18.480 2.569 25.293 1.00 96.56 112 LEU A C 1
ATOM 856 O O . LEU A 1 112 ? -19.001 3.247 26.174 1.00 96.56 112 LEU A O 1
ATOM 860 N N . ASP A 1 113 ? -19.174 1.769 24.483 1.00 96.38 113 ASP A N 1
ATOM 861 C CA . ASP A 1 113 ? -20.632 1.641 24.545 1.00 96.38 113 ASP A CA 1
ATOM 862 C C . ASP A 1 113 ? -21.086 1.105 25.926 1.00 96.38 113 ASP A C 1
ATOM 864 O O . ASP A 1 113 ? -21.990 1.664 26.549 1.00 96.38 113 ASP A O 1
ATOM 868 N N . GLU A 1 114 ? -20.407 0.085 26.474 1.00 95.00 114 GLU A N 1
ATOM 869 C CA . GLU A 1 114 ? -20.671 -0.434 27.832 1.00 95.00 114 GLU A CA 1
ATOM 870 C C . GLU A 1 114 ? -20.421 0.613 28.937 1.00 95.00 114 GLU A C 1
ATOM 872 O O . GLU A 1 114 ? -21.146 0.673 29.942 1.00 95.00 114 GLU A O 1
ATOM 877 N N . LEU A 1 115 ? -19.383 1.440 28.775 1.00 95.69 115 LEU A N 1
ATOM 878 C CA . LEU A 1 115 ? -19.067 2.519 29.709 1.00 95.69 115 LEU A CA 1
ATOM 879 C C . LEU A 1 115 ? -20.139 3.615 29.669 1.00 95.69 115 LEU A C 1
ATOM 881 O O . LEU A 1 115 ? -20.571 4.075 30.730 1.00 95.69 115 LEU A O 1
ATOM 885 N N . ASP A 1 116 ? -20.586 3.999 28.475 1.00 96.00 116 ASP A N 1
ATOM 886 C CA . ASP A 1 116 ? -21.648 4.986 28.278 1.00 96.00 116 ASP A CA 1
ATOM 887 C C . ASP A 1 116 ? -22.966 4.515 28.912 1.00 96.00 116 ASP A C 1
ATOM 889 O O . ASP A 1 116 ? -23.602 5.272 29.656 1.00 96.00 116 ASP A O 1
ATOM 893 N N . ASP A 1 117 ? -23.333 3.243 28.728 1.00 94.88 117 ASP A N 1
ATOM 894 C CA . ASP A 1 117 ? -24.503 2.638 29.374 1.00 94.88 117 ASP A CA 1
ATOM 895 C C . ASP A 1 117 ? -24.388 2.645 30.908 1.00 94.88 117 ASP A C 1
ATOM 897 O O . ASP A 1 117 ? -25.347 2.976 31.620 1.00 94.88 117 ASP A O 1
ATOM 901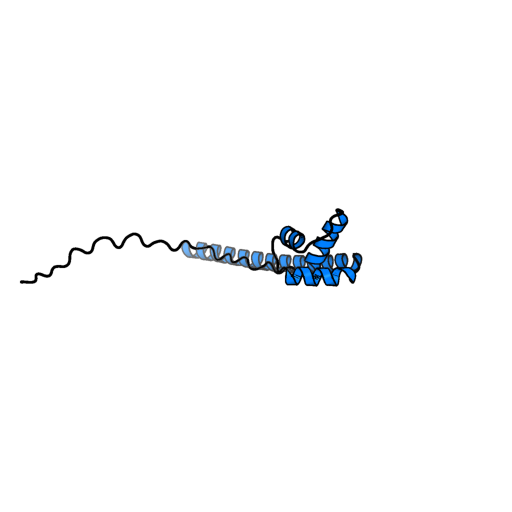 N N . SER A 1 118 ? -23.198 2.339 31.433 1.00 94.25 118 SER A N 1
ATOM 902 C CA . SER A 1 118 ? -22.917 2.347 32.874 1.00 94.25 118 SER A CA 1
ATOM 903 C C . SER A 1 118 ? -23.028 3.753 33.475 1.00 94.25 118 SER A C 1
ATOM 905 O O . SER A 1 118 ? -23.640 3.937 34.532 1.00 94.25 118 SER A O 1
ATOM 907 N N . LEU A 1 119 ? -22.491 4.770 32.793 1.00 94.12 119 LEU A N 1
ATOM 908 C CA . LEU A 1 119 ? -22.609 6.172 33.201 1.00 94.12 119 LEU A CA 1
ATOM 909 C C . LEU A 1 119 ? -24.066 6.653 33.148 1.00 94.12 119 LEU A C 1
ATOM 911 O O . LEU A 1 119 ? -24.532 7.320 34.075 1.00 94.12 119 LEU A O 1
ATOM 915 N N . 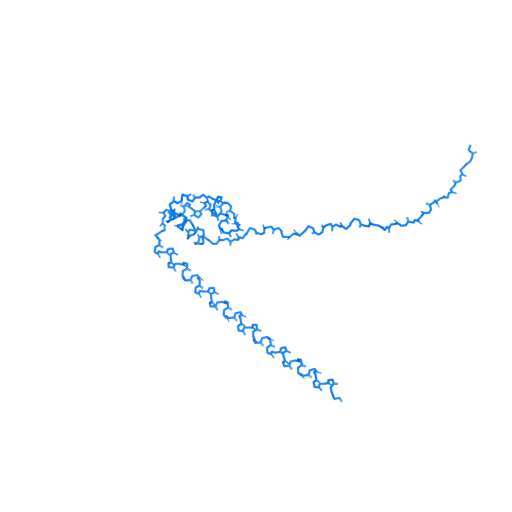ALA A 1 120 ? -24.814 6.270 32.111 1.00 92.38 120 ALA A N 1
ATOM 916 C CA . ALA A 1 120 ? -26.233 6.593 31.988 1.00 92.38 120 ALA A CA 1
ATOM 917 C C . ALA A 1 120 ? -27.088 5.923 33.078 1.00 92.38 120 ALA A C 1
ATOM 919 O O . ALA A 1 120 ? -28.112 6.472 33.493 1.00 92.38 120 ALA A O 1
ATOM 920 N N . ALA A 1 121 ? -26.713 4.729 33.544 1.00 88.88 121 ALA A N 1
ATOM 921 C CA . ALA A 1 121 ? -27.362 4.073 34.677 1.00 88.88 121 ALA A CA 1
ATOM 922 C C . ALA A 1 121 ? -27.071 4.797 36.004 1.00 88.88 121 ALA A C 1
ATOM 924 O O . ALA A 1 121 ? -27.998 5.033 36.776 1.00 88.88 121 ALA A O 1
ATOM 925 N N . LEU A 1 122 ? -25.821 5.216 36.235 1.00 87.88 122 LEU A N 1
ATOM 926 C CA . LEU A 1 122 ? -25.422 5.956 37.439 1.00 87.88 122 LEU A CA 1
ATOM 927 C C . LEU A 1 122 ? -26.069 7.343 37.535 1.00 87.88 122 LEU A C 1
ATOM 929 O O . LEU A 1 122 ? -26.463 7.745 38.620 1.00 87.88 122 LEU A O 1
ATOM 933 N N . GLY A 1 123 ? -26.224 8.064 36.420 1.00 81.25 123 GLY A N 1
ATOM 934 C CA . GLY A 1 123 ? -26.893 9.372 36.409 1.00 81.25 123 GLY A CA 1
ATOM 935 C C . GLY A 1 123 ? -28.412 9.322 36.634 1.00 81.25 123 GLY A C 1
ATOM 936 O O . GLY A 1 123 ? -29.034 10.369 36.806 1.00 81.25 123 GLY A O 1
ATOM 937 N N . ARG A 1 124 ? -29.019 8.127 36.597 1.00 71.19 124 ARG A N 1
ATOM 938 C CA . ARG A 1 124 ? -30.451 7.896 36.861 1.00 71.19 124 ARG A CA 1
ATOM 939 C C . ARG A 1 124 ? -30.744 7.425 38.291 1.00 71.19 124 ARG A C 1
ATOM 941 O O . ARG A 1 124 ? -31.920 7.394 38.654 1.00 71.19 124 ARG A O 1
ATOM 948 N N . ALA A 1 125 ? -29.720 7.032 39.049 1.00 58.91 125 ALA A N 1
ATOM 949 C CA . ALA A 1 125 ? -29.809 6.609 40.449 1.00 58.91 125 ALA A CA 1
ATOM 950 C C . ALA A 1 125 ? -29.654 7.805 41.400 1.00 58.91 125 ALA A C 1
ATOM 952 O O . ALA A 1 125 ? -30.309 7.777 42.466 1.00 58.91 125 ALA A O 1
#

Organism: NCBI:txid2970906

Radius of gyration: 29.28 Å; chains: 1; bounding box: 49×87×64 Å

Sequence (125 aa):
MPLRADESANSARGLARLPALRHKGGAMARHHDTIEILVTARHLEAQGIRPTTRMLRLALGGGSNAAIAQALAVEELTPLEELIRRRRDQLDLDIANARRALAELEAEQARLDELDDSLAALGRA

pLDDT: mean 77.84, std 20.24, range [36.06, 97.69]

Secondary structure (DSSP, 8-state):
---------------------------------HHHHHHHHHHHHHTT----HHHHHHHTT---HHHHHHHHHHHTTS-HHHHHHHHHHHHHHHHHHHHHHHHHHHHHHHHHHHHHHHHHHHTT-